Protein AF-A0A6N8FEK1-F1 (afdb_monomer)

Nearest PDB structures (foldseek):
  7zg3-assembly2_B  TM=7.168E-01  e=1.237E-01  Mus musculus
  6g40-assembly3_C  TM=6.896E-01  e=2.170E-01  Mus musculus
  8bq7-assembly2_B  TM=7.018E-01  e=2.458E-01  Mus musculus
  6w13-assembly1_A  TM=6.498E-01  e=2.038E-01  Homo sapiens
  7pz1-assembly1_AAA  TM=7.065E-01  e=3.155E-01  Mus musculus

Radius of gyration: 16.86 Å; Cα contacts (8 Å, |Δi|>4): 152; chains: 1; bounding box: 44×39×41 Å

Solvent-accessible surface area (backbone atoms only — not comparable to full-atom values): 5890 Å² total; per-residue (Å²): 112,68,66,63,52,51,52,50,51,52,52,52,52,51,51,51,51,50,48,64,63,65,70,43,52,36,69,41,91,56,88,56,39,71,38,53,60,86,42,39,82,72,46,75,84,47,94,52,26,41,31,31,39,31,91,60,63,61,73,58,52,56,49,50,38,41,76,73,59,34,42,75,78,46,76,60,90,60,30,34,33,31,37,46,96,90,45,38,33,39,39,36,55,53,85,58,23,37,36,42,30,64,55,83,130

Organism: NCBI:txid2678566

pLDDT: mean 89.84, std 8.23, range [55.5, 97.5]

Sequence (105 aa):
MKNKKLLLSIITLGFLAILAIFGTLKQSSIYDFPVPIIAKVDEEYSDDSLSYRFNGINRVYVQHVKLFGWKEVERLGSQGIFEKDGKRIALTTYKDGFDISAVNE

Structure (mmCIF, N/CA/C/O backbone):
data_AF-A0A6N8FEK1-F1
#
_entry.id   AF-A0A6N8FEK1-F1
#
loop_
_atom_site.group_PDB
_atom_site.id
_atom_site.type_symbol
_atom_site.label_atom_id
_atom_site.label_alt_id
_atom_site.label_comp_id
_atom_site.label_asym_id
_atom_site.label_entity_id
_atom_site.label_seq_id
_atom_site.pdbx_PDB_ins_code
_atom_site.Cartn_x
_atom_site.Cartn_y
_atom_site.Cartn_z
_atom_site.occupancy
_atom_site.B_iso_or_equiv
_atom_site.auth_seq_id
_atom_site.auth_comp_id
_atom_site.auth_asym_id
_atom_site.auth_atom_id
_atom_site.pdbx_PDB_model_num
ATOM 1 N N . MET A 1 1 ? -31.269 20.622 24.089 1.00 55.50 1 MET A N 1
ATOM 2 C CA . MET A 1 1 ? -30.539 21.008 22.849 1.00 55.50 1 MET A CA 1
ATOM 3 C C . MET A 1 1 ? -29.031 20.740 22.898 1.00 55.50 1 MET A C 1
ATOM 5 O O . MET A 1 1 ? -28.510 20.308 21.878 1.00 55.50 1 MET A O 1
ATOM 9 N N . LYS A 1 2 ? -28.326 20.942 24.030 1.00 58.53 2 LYS A N 1
ATOM 10 C CA . LYS A 1 2 ? -26.875 20.656 24.159 1.00 58.53 2 LYS A CA 1
ATOM 11 C C . LYS A 1 2 ? -26.494 19.214 23.781 1.00 58.53 2 LYS A C 1
ATOM 13 O O . LYS A 1 2 ? -25.577 19.025 22.995 1.00 58.53 2 LYS A O 1
ATOM 18 N N . ASN A 1 3 ? -27.265 18.225 24.235 1.00 67.88 3 ASN A N 1
ATOM 19 C CA . ASN A 1 3 ? -26.953 16.806 24.010 1.00 67.88 3 ASN A CA 1
ATOM 20 C C . ASN A 1 3 ? -27.108 16.395 22.534 1.00 67.88 3 ASN A C 1
ATOM 22 O O . ASN A 1 3 ? -26.313 15.613 22.032 1.00 67.88 3 ASN A O 1
ATOM 26 N N . LYS A 1 4 ? -28.080 16.980 21.812 1.00 76.56 4 LYS A N 1
ATOM 27 C CA . LYS A 1 4 ? -28.259 16.757 20.365 1.00 76.56 4 LYS A CA 1
ATOM 28 C C . LYS A 1 4 ? -27.110 17.364 19.548 1.00 76.56 4 LYS A C 1
ATOM 30 O O . LYS A 1 4 ? -26.659 16.741 18.598 1.00 76.56 4 LYS A O 1
ATOM 35 N N . LYS A 1 5 ? -26.610 18.547 19.939 1.00 81.81 5 LYS A N 1
ATOM 36 C CA . LYS A 1 5 ? -25.444 19.182 19.298 1.00 81.81 5 LYS A CA 1
ATOM 37 C C . LYS A 1 5 ? -24.149 18.402 19.564 1.00 81.81 5 LYS A C 1
ATOM 39 O O . LYS A 1 5 ? -23.386 18.197 18.634 1.00 81.81 5 LYS A O 1
ATOM 44 N N . LEU A 1 6 ? -23.946 17.918 20.794 1.00 86.94 6 LEU A N 1
ATOM 45 C CA . LEU A 1 6 ? -22.792 17.086 21.161 1.00 86.94 6 LEU A CA 1
ATOM 46 C C . LEU 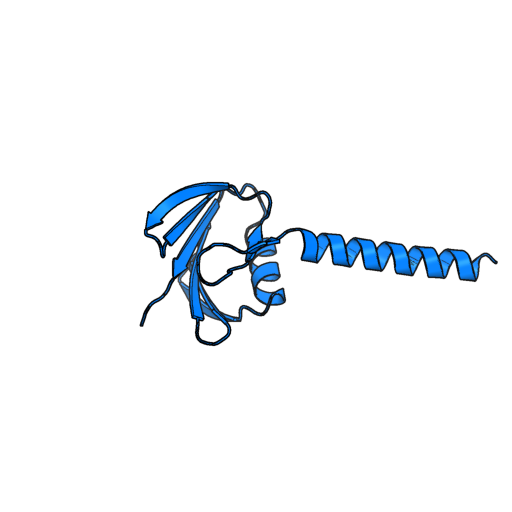A 1 6 ? -22.768 15.765 20.377 1.00 86.94 6 LEU A C 1
ATOM 48 O O . LEU A 1 6 ? -21.736 15.399 19.827 1.00 86.94 6 LEU A O 1
ATOM 52 N N . LEU A 1 7 ? -23.913 15.079 20.288 1.00 90.31 7 LEU A N 1
ATOM 53 C CA . LEU A 1 7 ? -24.032 13.831 19.533 1.00 90.31 7 LEU A CA 1
ATOM 54 C C . LEU A 1 7 ? -23.718 14.049 18.046 1.00 90.31 7 LEU A C 1
ATOM 56 O O . LEU A 1 7 ? -22.974 13.273 17.454 1.00 90.31 7 LEU A O 1
ATOM 60 N N . LEU A 1 8 ? -24.223 15.145 17.466 1.00 90.94 8 LEU A N 1
ATOM 61 C CA . LEU A 1 8 ? -23.929 15.519 16.084 1.00 90.94 8 LEU A CA 1
ATOM 62 C C . LEU A 1 8 ? -22.432 15.801 15.885 1.00 90.94 8 LEU A C 1
ATOM 64 O O . LEU A 1 8 ? -21.852 15.308 14.927 1.00 90.94 8 LEU A O 1
ATOM 68 N N . SER A 1 9 ? -21.782 16.518 16.808 1.00 90.69 9 SER A N 1
ATOM 69 C CA . SER A 1 9 ? -20.332 16.753 16.760 1.00 90.69 9 SER A CA 1
ATOM 70 C C . SER A 1 9 ? -19.520 15.458 16.813 1.00 90.69 9 SER A C 1
AT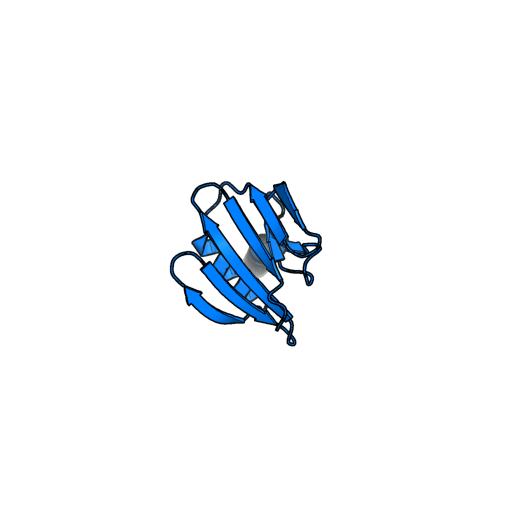OM 72 O O . SER A 1 9 ? -18.554 15.332 16.068 1.00 90.69 9 SER A O 1
ATOM 74 N N . ILE A 1 10 ? -19.911 14.490 17.649 1.00 92.50 10 ILE A N 1
ATOM 75 C CA . ILE A 1 10 ? -19.229 13.190 17.753 1.00 92.50 10 ILE A CA 1
ATOM 76 C C . ILE A 1 10 ? -19.372 12.397 16.451 1.00 92.50 10 ILE A C 1
ATOM 78 O O . ILE A 1 10 ? -18.384 11.862 15.956 1.00 92.50 10 ILE A O 1
ATOM 82 N N . ILE A 1 11 ? -20.574 12.358 15.869 1.00 92.12 11 ILE A N 1
ATOM 83 C CA . ILE A 1 11 ? -20.822 11.679 14.589 1.00 92.12 11 ILE A CA 1
ATOM 84 C C . ILE A 1 11 ? -20.001 12.330 13.474 1.00 92.12 11 ILE A C 1
ATOM 86 O O . ILE A 1 11 ? -19.322 11.629 12.730 1.00 92.12 11 ILE A O 1
ATOM 90 N N . THR A 1 12 ? -20.006 13.662 13.388 1.00 92.69 12 THR A N 1
ATOM 9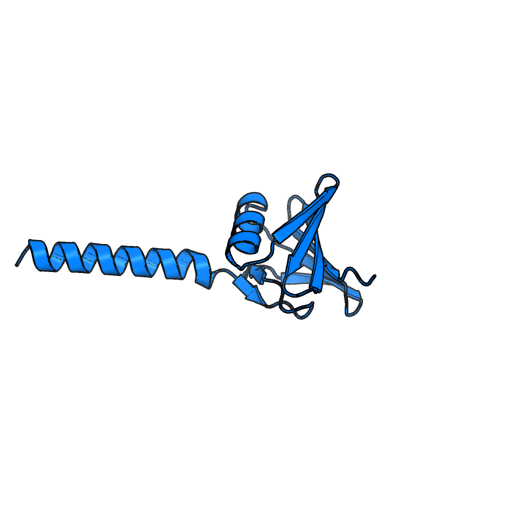1 C CA . THR A 1 12 ? -19.224 14.403 12.391 1.00 92.69 12 THR A CA 1
ATOM 92 C C . THR A 1 12 ? -17.728 14.144 12.547 1.00 92.69 12 THR A C 1
ATOM 94 O O . THR A 1 12 ? -17.047 13.905 11.554 1.00 92.69 12 THR A O 1
ATOM 97 N N . LEU A 1 13 ? -17.212 14.136 13.779 1.00 92.50 13 LEU A N 1
ATOM 98 C CA . LEU A 1 13 ? -15.801 13.860 14.046 1.00 92.50 13 LEU A CA 1
ATOM 99 C C . LEU A 1 13 ? -15.431 12.409 13.703 1.00 92.50 13 LEU A C 1
ATOM 101 O O . LEU A 1 13 ? -14.387 12.172 13.102 1.00 92.50 13 LEU A O 1
ATOM 105 N N . GLY A 1 14 ? -16.304 11.450 14.024 1.00 90.94 14 GLY A N 1
ATOM 106 C CA . GLY A 1 14 ? -16.134 10.050 13.639 1.00 90.94 14 GLY A CA 1
ATOM 107 C C . GLY A 1 14 ? -16.135 9.865 12.121 1.00 90.94 14 GLY A C 1
ATOM 108 O O . GLY A 1 14 ? -15.282 9.166 11.584 1.00 90.94 14 GLY A O 1
ATOM 109 N N . PHE A 1 15 ? -17.029 10.554 11.413 1.00 89.00 15 PHE A N 1
ATOM 110 C CA . PHE A 1 15 ? -17.087 10.519 9.954 1.00 89.00 15 PHE A CA 1
ATOM 111 C C . PHE A 1 15 ? -15.837 11.139 9.310 1.00 89.00 15 PHE A C 1
ATOM 113 O O . PHE A 1 15 ? -15.260 10.553 8.397 1.00 89.00 15 PHE A O 1
ATOM 120 N N . LEU A 1 16 ? -15.358 12.273 9.834 1.00 87.44 16 LEU A N 1
ATOM 121 C CA . LEU A 1 16 ? -14.087 12.887 9.432 1.00 87.44 16 LEU A CA 1
ATOM 122 C C . LEU A 1 16 ? -12.895 11.954 9.665 1.00 87.44 16 LEU A C 1
ATOM 124 O O . LEU A 1 16 ? -12.022 11.869 8.807 1.00 87.44 16 LEU A O 1
ATOM 128 N N . ALA A 1 17 ? -12.866 11.229 10.785 1.00 82.00 17 ALA A N 1
ATOM 129 C CA . ALA A 1 17 ? -11.811 10.261 11.071 1.00 82.00 17 ALA A CA 1
ATOM 130 C C . ALA A 1 17 ? -11.822 9.089 10.076 1.00 82.00 17 ALA A C 1
ATOM 132 O O . ALA A 1 17 ? -10.767 8.689 9.591 1.00 82.00 17 ALA A O 1
ATOM 133 N N . ILE A 1 18 ? -13.004 8.580 9.713 1.00 79.06 18 ILE A N 1
ATOM 134 C CA . ILE A 1 18 ? -13.147 7.534 8.690 1.00 79.06 18 ILE A CA 1
ATOM 135 C C . ILE A 1 18 ? -12.647 8.054 7.336 1.00 79.06 18 ILE A C 1
ATOM 137 O O . ILE A 1 18 ? -11.810 7.412 6.706 1.00 79.06 18 ILE A O 1
ATOM 141 N N . LEU A 1 19 ? -13.084 9.242 6.911 1.00 79.88 19 LEU A N 1
ATOM 142 C CA . LEU A 1 19 ? -12.605 9.852 5.667 1.00 79.88 19 LEU A CA 1
ATOM 143 C C . LEU A 1 19 ? -11.088 10.076 5.674 1.00 79.88 19 LEU A C 1
ATOM 145 O O . LEU A 1 19 ? -10.441 9.852 4.658 1.00 79.88 19 LEU A O 1
ATOM 149 N N . ALA A 1 20 ? -10.508 10.462 6.810 1.00 75.31 20 ALA A N 1
ATOM 150 C CA . ALA A 1 20 ? -9.067 10.644 6.943 1.00 75.31 20 ALA A CA 1
ATOM 151 C C . ALA A 1 20 ? -8.281 9.323 6.870 1.00 75.31 20 ALA A C 1
ATOM 153 O O . ALA A 1 20 ? -7.129 9.336 6.453 1.00 75.31 20 ALA A O 1
ATOM 154 N N . ILE A 1 21 ? -8.872 8.187 7.248 1.00 70.19 21 ILE A N 1
ATOM 155 C CA . ILE A 1 21 ? -8.224 6.873 7.128 1.00 70.19 21 ILE A CA 1
ATOM 156 C C . ILE A 1 21 ? -8.342 6.356 5.689 1.00 70.19 21 ILE A C 1
ATOM 158 O O . ILE A 1 21 ? -7.336 6.042 5.055 1.00 70.19 21 ILE A O 1
ATOM 162 N N . PHE A 1 22 ? -9.562 6.305 5.150 1.00 69.12 22 PHE A N 1
ATOM 163 C CA . PHE A 1 22 ? -9.836 5.674 3.855 1.00 69.12 22 PHE A CA 1
ATOM 164 C C . PHE A 1 22 ? -9.546 6.583 2.655 1.00 69.12 22 PHE A C 1
ATOM 166 O O . PHE A 1 22 ? -9.217 6.093 1.581 1.00 69.12 22 PHE A O 1
ATOM 173 N N . GLY A 1 23 ? -9.602 7.902 2.830 1.00 74.44 23 GLY A N 1
ATOM 174 C CA . GLY A 1 23 ? -9.339 8.886 1.780 1.00 74.44 23 GLY A CA 1
ATOM 175 C C . GLY A 1 23 ? -7.857 9.158 1.524 1.00 74.44 23 GLY A C 1
ATOM 176 O O . GLY A 1 23 ? -7.543 10.160 0.893 1.00 74.44 23 GLY A O 1
ATOM 177 N N . THR A 1 24 ? -6.941 8.330 2.038 1.00 82.94 24 THR A N 1
ATOM 178 C CA . THR A 1 24 ? -5.485 8.531 1.885 1.00 82.94 24 THR A CA 1
ATOM 179 C C . THR A 1 24 ? -4.838 7.612 0.860 1.00 82.94 24 THR A C 1
ATOM 181 O O . THR A 1 24 ? -3.660 7.804 0.547 1.00 82.94 24 THR A O 1
ATOM 184 N N . LEU A 1 25 ? -5.582 6.645 0.316 1.00 89.00 25 LEU A N 1
ATOM 185 C CA . LEU A 1 25 ? -5.081 5.651 -0.631 1.00 89.00 25 LEU A CA 1
ATOM 186 C C . LEU A 1 25 ? -5.765 5.794 -1.997 1.00 89.00 25 LEU A C 1
ATOM 188 O O . LEU A 1 25 ? -6.945 6.125 -2.083 1.00 89.00 25 LEU A O 1
ATOM 192 N N . LYS A 1 26 ? -5.012 5.525 -3.060 1.00 91.44 26 LYS A N 1
ATOM 193 C CA . LYS A 1 26 ? -5.486 5.310 -4.433 1.00 91.44 26 LYS A CA 1
ATOM 194 C C . LYS A 1 26 ? -5.126 3.888 -4.859 1.00 91.44 26 LYS A C 1
ATOM 196 O O . LYS A 1 26 ? -4.236 3.282 -4.270 1.00 91.44 26 LYS A O 1
ATOM 201 N N . GLN A 1 27 ? -5.790 3.371 -5.881 1.00 92.69 27 GLN A N 1
ATOM 202 C CA . GLN A 1 27 ? -5.420 2.090 -6.485 1.00 92.69 27 GLN A CA 1
ATOM 203 C C . GLN A 1 27 ? -4.231 2.287 -7.435 1.00 92.69 27 GLN A C 1
ATOM 205 O O . GLN A 1 27 ? -4.171 3.291 -8.153 1.00 92.69 27 GLN A O 1
ATOM 210 N N . SER A 1 28 ? -3.267 1.370 -7.402 1.00 93.56 28 SER A N 1
ATOM 211 C CA . SER A 1 28 ? -2.220 1.251 -8.419 1.00 93.56 28 SER A CA 1
ATOM 212 C C . SER A 1 28 ? -2.727 0.460 -9.630 1.00 93.56 28 SER A C 1
ATOM 214 O O . SER A 1 28 ? -3.773 -0.183 -9.569 1.00 93.56 28 SER A O 1
ATOM 216 N N . SER A 1 29 ? -1.973 0.488 -10.730 1.00 91.88 29 SER A N 1
ATOM 217 C CA . SER A 1 29 ? -2.242 -0.343 -11.913 1.00 91.88 29 SER A CA 1
ATOM 218 C C . SER A 1 29 ? -1.990 -1.835 -11.669 1.00 91.88 29 SER A C 1
ATOM 220 O O . SER A 1 29 ? -2.597 -2.671 -12.331 1.00 91.88 29 SER A O 1
ATOM 222 N N . ILE A 1 30 ? -1.135 -2.181 -10.702 1.00 93.81 30 ILE A N 1
ATOM 223 C CA . ILE A 1 30 ? -0.806 -3.570 -10.371 1.00 93.81 30 ILE A CA 1
ATOM 224 C C . ILE A 1 30 ? -1.854 -4.104 -9.395 1.00 93.81 30 ILE A C 1
ATOM 226 O O . ILE A 1 30 ? -1.858 -3.758 -8.212 1.00 93.81 30 ILE A O 1
ATOM 230 N N . TYR A 1 31 ? -2.749 -4.951 -9.905 1.00 93.94 31 TYR A N 1
ATOM 231 C CA . TYR A 1 31 ? -3.786 -5.649 -9.135 1.00 93.94 31 TYR A CA 1
ATOM 232 C C . TYR A 1 31 ? -4.653 -4.752 -8.229 1.00 93.94 31 TYR A C 1
ATOM 234 O O . TYR A 1 31 ? -5.180 -5.229 -7.222 1.00 93.94 31 TYR A O 1
ATOM 242 N N . ASP A 1 32 ? -4.829 -3.475 -8.586 1.00 92.44 32 ASP A N 1
ATOM 243 C CA . ASP A 1 32 ? -5.569 -2.473 -7.805 1.00 92.44 32 ASP A CA 1
ATOM 244 C C . ASP A 1 32 ? -5.026 -2.285 -6.375 1.00 92.44 32 ASP A C 1
ATOM 246 O O . ASP A 1 32 ? -5.774 -1.986 -5.432 1.00 92.44 32 ASP A O 1
ATOM 250 N N . PHE A 1 33 ? -3.721 -2.493 -6.182 1.00 94.88 33 PHE A N 1
ATOM 251 C CA . PHE A 1 33 ? -3.105 -2.433 -4.862 1.00 94.88 33 PHE A CA 1
ATOM 252 C C . PHE A 1 33 ? -3.191 -1.023 -4.269 1.00 94.88 33 PHE A C 1
ATOM 254 O O . PHE A 1 33 ? -2.917 -0.037 -4.959 1.00 94.88 33 PHE A O 1
ATOM 261 N N . PRO A 1 34 ? -3.575 -0.882 -2.990 1.00 94.38 34 PRO A N 1
ATOM 262 C CA . PRO A 1 34 ? -3.729 0.423 -2.377 1.00 94.38 34 PRO A CA 1
ATOM 263 C C . PRO A 1 34 ? -2.360 1.056 -2.141 1.00 94.38 34 PRO A C 1
ATOM 265 O O . PRO A 1 34 ? -1.565 0.541 -1.364 1.00 94.38 34 PRO A O 1
ATOM 268 N N . VAL A 1 35 ? -2.121 2.215 -2.746 1.00 94.44 35 VAL A N 1
ATOM 269 C CA . VAL A 1 35 ? -0.921 3.039 -2.556 1.00 94.44 35 VAL A CA 1
ATOM 270 C C . VAL A 1 35 ? -1.309 4.414 -2.008 1.00 94.44 35 VAL A C 1
ATOM 272 O O . VAL A 1 35 ? -2.412 4.889 -2.284 1.00 94.44 35 VAL A O 1
ATOM 275 N N . PRO A 1 36 ? -0.454 5.115 -1.244 1.00 91.81 36 PRO A N 1
ATOM 276 C CA . PRO A 1 36 ? -0.789 6.444 -0.744 1.00 91.81 36 PRO A CA 1
ATOM 277 C C . PRO A 1 36 ? -1.062 7.423 -1.894 1.00 91.81 36 PRO A C 1
ATOM 279 O O . PRO A 1 36 ? -0.330 7.456 -2.881 1.00 91.81 36 PRO A O 1
ATOM 282 N N . ILE A 1 37 ? -2.083 8.274 -1.769 1.00 90.75 37 ILE A N 1
ATOM 283 C CA . ILE A 1 37 ? -2.450 9.250 -2.815 1.00 90.75 37 ILE A CA 1
ATOM 284 C C . ILE A 1 37 ? -1.277 10.178 -3.139 1.00 90.75 37 ILE A C 1
ATOM 286 O O . ILE A 1 37 ? -1.020 10.473 -4.308 1.00 90.75 37 ILE A O 1
ATOM 290 N N . ILE A 1 38 ? -0.549 10.588 -2.098 1.00 89.19 38 ILE A N 1
ATOM 291 C CA . ILE A 1 38 ? 0.615 11.471 -2.200 1.00 89.19 38 ILE A CA 1
ATOM 292 C C . ILE A 1 38 ? 1.870 10.768 -2.736 1.00 89.19 38 ILE A C 1
ATOM 294 O O . ILE A 1 38 ? 2.844 11.453 -3.045 1.00 89.19 38 ILE A O 1
ATOM 298 N N . ALA A 1 39 ? 1.865 9.434 -2.843 1.00 91.56 39 ALA A N 1
ATOM 299 C CA . ALA A 1 39 ? 2.971 8.694 -3.433 1.00 91.56 39 ALA A CA 1
ATOM 300 C C . ALA A 1 39 ? 3.023 8.954 -4.943 1.00 91.56 39 ALA A C 1
ATOM 302 O O . ALA A 1 39 ? 1.998 8.926 -5.644 1.00 91.56 39 ALA A O 1
ATOM 303 N N . LYS A 1 40 ? 4.229 9.218 -5.442 1.00 93.06 40 LYS A N 1
ATOM 304 C CA . LYS A 1 40 ? 4.497 9.466 -6.861 1.00 93.06 40 LYS A CA 1
ATOM 305 C C . LYS A 1 40 ? 5.268 8.286 -7.423 1.00 93.06 40 LYS A C 1
ATOM 307 O O . LYS A 1 40 ? 6.148 7.782 -6.736 1.00 93.06 40 LYS A O 1
ATOM 312 N N . VAL A 1 41 ? 4.931 7.869 -8.640 1.00 93.44 41 VAL A N 1
ATOM 313 C CA . VAL A 1 41 ? 5.746 6.890 -9.367 1.00 93.44 41 VAL A CA 1
ATOM 314 C C . VAL A 1 41 ? 7.128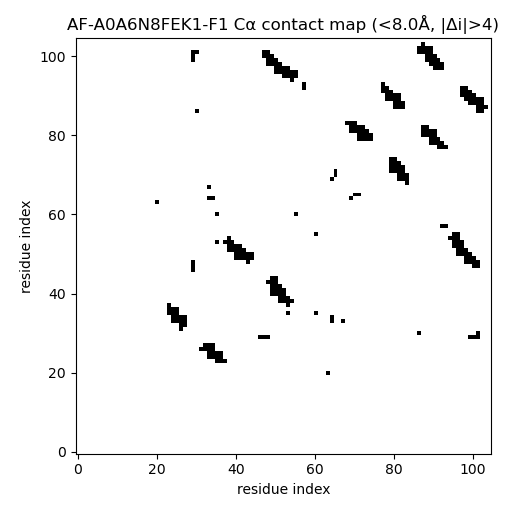 7.512 -9.558 1.00 93.44 41 VAL A C 1
ATOM 316 O O . VAL A 1 41 ? 7.216 8.659 -10.004 1.00 93.44 41 VAL A O 1
ATOM 319 N N . ASP A 1 42 ? 8.162 6.799 -9.124 1.00 91.44 42 ASP A N 1
ATOM 320 C CA . ASP A 1 42 ? 9.561 7.199 -9.291 1.00 91.44 42 ASP A CA 1
ATOM 321 C C . ASP A 1 42 ? 10.153 6.482 -10.507 1.00 91.44 42 ASP A C 1
ATOM 323 O O . ASP A 1 42 ? 10.635 7.126 -11.435 1.00 91.44 42 ASP A O 1
ATOM 327 N N . GLU A 1 43 ? 10.002 5.155 -10.543 1.00 90.31 43 GLU A N 1
ATOM 328 C CA . GLU A 1 43 ? 10.474 4.290 -11.624 1.00 90.31 43 GLU A CA 1
ATOM 329 C C . GLU A 1 43 ? 9.431 3.213 -11.957 1.00 90.31 43 GLU A C 1
ATOM 331 O O . GLU A 1 43 ? 8.725 2.710 -11.080 1.00 90.31 43 GLU A O 1
ATOM 336 N N . GLU A 1 44 ? 9.345 2.854 -13.236 1.00 91.19 44 GLU A N 1
ATOM 337 C CA . GLU A 1 44 ? 8.552 1.733 -13.743 1.00 91.19 44 GLU A CA 1
ATOM 338 C C . GLU A 1 44 ? 9.520 0.698 -14.312 1.00 91.19 44 GLU A C 1
ATOM 340 O O . GLU A 1 44 ? 10.164 0.931 -15.335 1.00 91.19 44 GLU A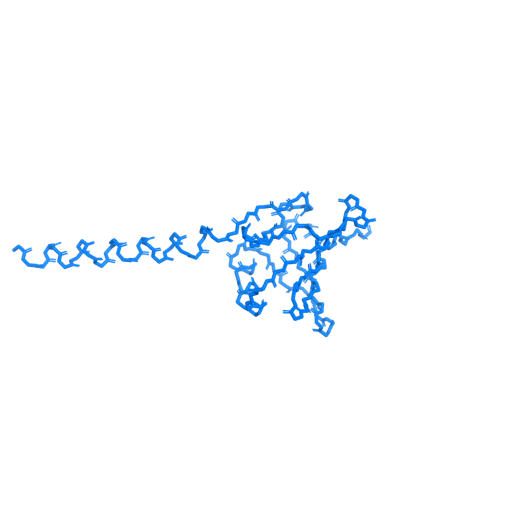 O 1
ATOM 345 N N . TYR A 1 45 ? 9.689 -0.416 -13.596 1.00 85.50 45 TYR A N 1
ATOM 346 C CA . TYR A 1 45 ? 10.633 -1.468 -13.984 1.00 85.50 45 TYR A CA 1
ATOM 347 C C . TYR A 1 45 ? 10.031 -2.397 -15.043 1.00 85.50 45 TYR A C 1
ATOM 349 O O . TYR A 1 45 ? 10.751 -2.925 -15.889 1.00 85.50 45 TYR A O 1
ATOM 357 N N . SER A 1 46 ? 8.714 -2.607 -14.982 1.00 87.94 46 SER A N 1
ATOM 358 C CA . SER A 1 46 ? 7.909 -3.373 -15.941 1.00 87.94 46 SER A CA 1
ATOM 359 C C . SER A 1 46 ? 6.422 -3.093 -15.698 1.00 87.94 46 SER A C 1
ATOM 361 O O . SER A 1 46 ? 6.082 -2.536 -14.655 1.00 87.94 46 SER A O 1
ATOM 363 N N . ASP A 1 47 ? 5.542 -3.579 -16.576 1.00 86.81 47 ASP A N 1
ATOM 364 C CA . ASP A 1 47 ? 4.080 -3.484 -16.402 1.00 86.81 47 ASP A CA 1
ATOM 365 C C . ASP A 1 47 ? 3.592 -4.059 -15.051 1.00 86.81 47 ASP A C 1
ATOM 367 O O . ASP A 1 47 ? 2.587 -3.616 -14.495 1.00 86.81 47 ASP A O 1
ATOM 371 N N . ASP A 1 48 ? 4.351 -5.006 -14.491 1.00 91.81 48 ASP A N 1
ATOM 372 C CA . ASP A 1 48 ? 4.063 -5.713 -13.243 1.00 91.81 48 ASP A CA 1
ATOM 373 C C . ASP A 1 48 ? 4.916 -5.230 -12.052 1.00 91.81 48 ASP A C 1
ATOM 375 O O . ASP A 1 48 ? 4.865 -5.829 -10.975 1.00 91.81 48 ASP A O 1
ATOM 379 N N . SER A 1 49 ? 5.723 -4.167 -12.200 1.00 93.88 49 SER A N 1
ATOM 380 C CA . SER A 1 49 ? 6.583 -3.663 -11.118 1.00 93.88 49 SER A CA 1
ATOM 381 C C . SER A 1 49 ? 6.804 -2.150 -11.159 1.00 93.88 49 SER A C 1
ATOM 383 O O . SER A 1 49 ? 7.343 -1.602 -12.120 1.00 93.88 49 SER A O 1
ATOM 385 N N . LEU A 1 50 ? 6.448 -1.490 -10.053 1.00 94.62 50 LEU A N 1
ATOM 386 C CA . LEU A 1 50 ? 6.495 -0.039 -9.890 1.00 94.62 50 LEU A CA 1
ATOM 387 C C . LEU A 1 50 ? 7.197 0.358 -8.591 1.00 94.62 50 LEU A C 1
ATOM 389 O O . LEU A 1 50 ? 6.894 -0.176 -7.520 1.00 94.62 50 LEU A O 1
ATOM 393 N N . SER A 1 51 ? 8.055 1.370 -8.684 1.00 95.12 51 SER A N 1
ATOM 394 C CA . SER A 1 51 ? 8.645 2.064 -7.544 1.00 95.12 51 SER A CA 1
ATOM 395 C C . SER A 1 51 ? 7.910 3.366 -7.260 1.00 95.12 51 SER A C 1
ATOM 397 O O . SER A 1 51 ? 7.591 4.147 -8.164 1.00 95.12 51 SER A O 1
ATOM 399 N N . TYR A 1 52 ? 7.660 3.630 -5.982 1.00 94.69 52 TYR A N 1
ATOM 400 C CA . TYR A 1 52 ? 7.006 4.842 -5.521 1.00 94.69 52 TYR A CA 1
ATOM 401 C C . TYR A 1 52 ? 7.887 5.616 -4.553 1.00 94.69 52 TYR A C 1
ATOM 403 O O . TYR A 1 52 ? 8.303 5.120 -3.504 1.00 94.69 52 TYR A O 1
ATOM 411 N N . ARG A 1 53 ? 8.035 6.911 -4.826 1.00 93.94 53 ARG A N 1
ATOM 412 C CA . ARG A 1 53 ? 8.563 7.865 -3.858 1.00 93.94 53 ARG A CA 1
ATOM 413 C C . ARG A 1 53 ? 7.476 8.252 -2.870 1.00 93.94 53 ARG A C 1
ATOM 415 O O . ARG A 1 53 ? 6.406 8.745 -3.254 1.00 93.94 53 ARG A O 1
ATOM 422 N N . PHE A 1 54 ? 7.764 8.075 -1.587 1.00 91.50 54 PHE A N 1
ATOM 423 C CA . PHE A 1 54 ? 6.812 8.335 -0.518 1.00 91.50 54 PHE A CA 1
ATOM 424 C C . PHE A 1 54 ? 7.523 8.702 0.785 1.00 91.50 54 PHE A C 1
ATOM 426 O O . PHE A 1 54 ? 8.129 7.866 1.447 1.00 91.50 54 PHE A O 1
ATOM 433 N N . ASN A 1 55 ? 7.367 9.961 1.195 1.00 87.19 55 ASN A N 1
ATOM 434 C CA . ASN A 1 55 ? 7.919 10.473 2.446 1.00 87.19 55 ASN A CA 1
ATOM 435 C C . ASN A 1 55 ? 6.876 10.350 3.560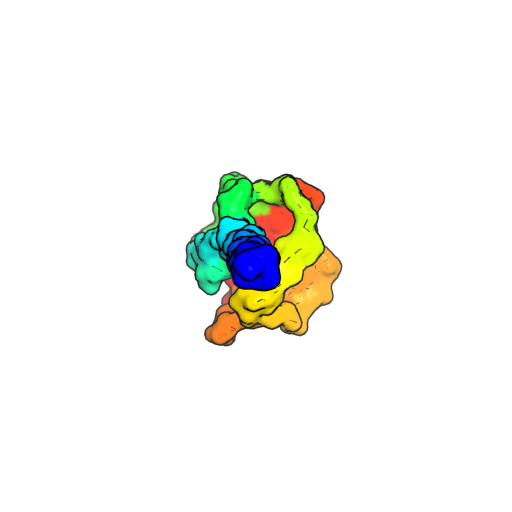 1.00 87.19 55 ASN A C 1
ATOM 437 O O . ASN A 1 55 ? 6.235 11.331 3.942 1.00 87.19 55 ASN A O 1
ATOM 441 N N . GLY A 1 56 ? 6.668 9.131 4.051 1.00 84.62 56 GLY A N 1
ATOM 442 C CA . GLY A 1 56 ? 5.701 8.857 5.108 1.00 84.62 56 GLY A CA 1
ATOM 443 C C . GLY A 1 56 ? 6.117 7.713 6.022 1.00 84.62 56 GLY A C 1
ATOM 444 O O . GLY A 1 56 ? 7.204 7.153 5.924 1.00 84.62 56 GLY A O 1
ATOM 445 N N . ILE A 1 57 ? 5.237 7.363 6.961 1.00 86.62 57 ILE A N 1
ATOM 446 C CA . ILE A 1 57 ? 5.511 6.284 7.911 1.00 86.62 57 ILE A CA 1
ATOM 447 C C . ILE A 1 57 ? 5.097 4.955 7.274 1.00 86.62 57 ILE A C 1
ATOM 449 O O . ILE A 1 57 ? 3.928 4.569 7.338 1.00 86.62 57 ILE A O 1
ATOM 453 N N . ASN A 1 58 ? 6.058 4.217 6.715 1.00 86.94 58 ASN A N 1
ATOM 454 C CA . ASN A 1 58 ? 5.812 2.927 6.050 1.00 86.94 58 ASN A CA 1
ATOM 455 C C . ASN A 1 58 ? 5.036 1.933 6.917 1.00 86.94 58 ASN A C 1
ATOM 457 O O . ASN A 1 58 ? 4.159 1.227 6.429 1.00 86.94 58 ASN A O 1
ATOM 461 N N . ARG A 1 59 ? 5.292 1.914 8.231 1.00 87.88 59 ARG A N 1
ATOM 462 C CA . ARG A 1 59 ? 4.549 1.050 9.157 1.00 87.88 59 ARG A CA 1
ATOM 463 C C . ARG A 1 59 ? 3.052 1.367 9.171 1.00 87.88 59 ARG A C 1
ATOM 465 O O . ARG A 1 59 ? 2.258 0.439 9.241 1.00 87.88 59 ARG A O 1
ATOM 472 N N . VAL A 1 60 ? 2.671 2.644 9.110 1.00 87.88 60 VAL A N 1
ATOM 473 C CA . VAL A 1 60 ? 1.260 3.067 9.064 1.00 87.88 60 VAL A CA 1
ATOM 474 C C . VAL A 1 60 ? 0.645 2.679 7.725 1.00 87.88 60 VAL A C 1
ATOM 476 O O . VAL A 1 60 ? -0.434 2.096 7.698 1.00 87.88 60 VAL A O 1
ATOM 479 N N . TYR A 1 61 ? 1.370 2.905 6.630 1.00 89.81 61 TYR A N 1
ATOM 480 C CA . TYR A 1 61 ? 0.935 2.488 5.300 1.00 89.81 61 TYR A CA 1
ATOM 481 C C . TYR A 1 61 ? 0.675 0.974 5.220 1.00 89.81 61 TYR A C 1
ATOM 483 O O . TYR A 1 61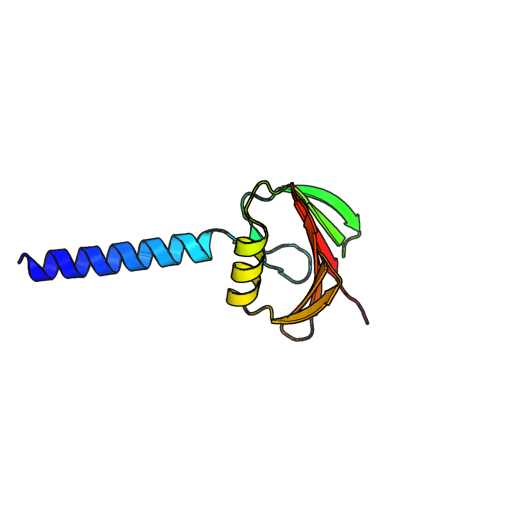 ? -0.403 0.564 4.802 1.00 89.81 61 TYR A O 1
ATOM 491 N N . VAL A 1 62 ? 1.585 0.137 5.722 1.00 92.00 62 VAL A N 1
ATOM 492 C CA . VAL A 1 62 ? 1.393 -1.324 5.757 1.00 92.00 62 VAL A CA 1
ATOM 493 C C . VAL A 1 62 ? 0.149 -1.722 6.564 1.00 92.00 62 VAL A C 1
ATOM 495 O O . VAL A 1 62 ? -0.536 -2.678 6.208 1.00 92.00 62 VAL A O 1
ATOM 498 N N . GLN A 1 63 ? -0.184 -1.003 7.641 1.00 91.56 63 GLN A N 1
ATOM 499 C CA . GLN A 1 63 ? -1.437 -1.254 8.366 1.00 91.56 63 GLN A CA 1
ATOM 500 C C . GLN A 1 63 ? -2.661 -0.854 7.537 1.00 91.56 63 GLN A C 1
ATOM 502 O O . GLN A 1 63 ? -3.646 -1.586 7.528 1.00 91.56 63 GLN A O 1
ATOM 507 N N . HIS A 1 64 ? -2.600 0.258 6.799 1.00 90.19 64 HIS A N 1
ATOM 508 C CA . HIS A 1 64 ? -3.670 0.648 5.880 1.00 90.19 64 HIS A CA 1
ATOM 509 C C . HIS A 1 64 ? -3.891 -0.400 4.782 1.00 90.19 64 HIS A C 1
ATOM 511 O O . HIS A 1 64 ? -5.032 -0.779 4.541 1.00 90.19 64 HIS A O 1
ATOM 517 N N . VAL A 1 65 ? -2.821 -0.938 4.188 1.00 93.12 65 VAL A N 1
ATOM 518 C CA . VAL A 1 65 ? -2.896 -2.045 3.216 1.00 93.12 65 VAL A CA 1
ATOM 519 C C . VAL A 1 65 ? -3.690 -3.225 3.798 1.00 93.12 65 VAL A C 1
ATOM 521 O O . VAL A 1 65 ? -4.640 -3.702 3.176 1.00 93.12 65 VAL A O 1
ATOM 524 N N . LYS A 1 66 ? -3.380 -3.630 5.038 1.00 93.56 66 LYS A N 1
ATOM 525 C CA . LYS A 1 66 ? -4.090 -4.714 5.741 1.00 93.56 66 LYS A CA 1
ATOM 526 C C . LYS A 1 66 ? -5.562 -4.404 5.994 1.00 93.56 66 LYS A C 1
ATOM 528 O O . LYS A 1 66 ? -6.414 -5.265 5.786 1.00 93.56 66 LYS A O 1
ATOM 533 N N . LEU A 1 67 ? -5.874 -3.176 6.407 1.00 90.56 67 LEU A N 1
ATOM 534 C CA . LEU A 1 67 ? -7.256 -2.726 6.611 1.00 90.56 67 LEU A CA 1
ATOM 535 C C . LEU A 1 67 ? -8.070 -2.718 5.307 1.00 90.56 67 LEU A C 1
ATOM 537 O O . LEU A 1 67 ? -9.279 -2.919 5.347 1.00 90.56 67 LEU A O 1
ATOM 541 N N . PHE A 1 68 ? -7.415 -2.555 4.155 1.00 89.81 68 PHE A N 1
ATOM 542 C CA . PHE A 1 68 ? -8.025 -2.649 2.823 1.00 89.81 68 PHE A CA 1
ATOM 543 C C . PHE A 1 68 ? -8.163 -4.096 2.301 1.00 89.81 68 PHE A C 1
ATOM 545 O O . PHE A 1 68 ? -8.489 -4.325 1.128 1.00 89.81 68 PHE A O 1
ATOM 552 N N . GLY A 1 69 ? -7.961 -5.084 3.177 1.00 93.44 69 GLY A N 1
ATOM 553 C CA . GLY A 1 69 ? -8.229 -6.496 2.911 1.00 93.44 69 GLY A CA 1
ATOM 554 C C . GLY A 1 69 ? -7.064 -7.264 2.293 1.00 93.44 69 GLY A C 1
ATOM 555 O O . GLY A 1 69 ? -7.254 -8.410 1.903 1.00 93.44 69 GLY A O 1
ATOM 556 N N . TRP A 1 70 ? -5.876 -6.665 2.202 1.00 96.38 70 TRP A N 1
ATOM 557 C CA . TRP A 1 70 ? -4.674 -7.364 1.749 1.00 96.38 70 TRP A CA 1
ATOM 558 C C . TRP A 1 70 ? -4.014 -8.087 2.917 1.00 96.38 70 TRP A C 1
ATOM 560 O O . TRP A 1 70 ? -3.501 -7.467 3.853 1.00 96.38 70 TRP A O 1
ATOM 570 N N . LYS A 1 71 ? -4.030 -9.418 2.883 1.00 96.94 71 LYS A N 1
ATOM 571 C CA . LYS A 1 71 ? -3.473 -10.239 3.953 1.00 96.94 71 LYS A CA 1
ATOM 572 C C . LYS A 1 71 ? -1.995 -10.478 3.698 1.00 96.94 71 LYS A C 1
ATOM 574 O O . LYS A 1 71 ? -1.616 -10.967 2.647 1.00 96.94 71 LYS A O 1
ATOM 579 N N . GLU A 1 72 ? -1.162 -10.181 4.682 1.00 96.81 72 GLU A N 1
ATOM 580 C CA . GLU A 1 72 ? 0.252 -10.543 4.619 1.00 96.81 72 GLU A CA 1
ATOM 581 C C . GLU A 1 72 ? 0.415 -12.055 4.812 1.00 96.81 72 GLU A C 1
ATOM 583 O O . GLU A 1 72 ? -0.040 -12.597 5.824 1.00 96.81 72 GLU A O 1
ATOM 588 N N . VAL A 1 73 ? 1.035 -12.720 3.839 1.00 97.00 73 VAL A N 1
ATOM 589 C CA . VAL A 1 73 ? 1.252 -14.175 3.828 1.00 97.00 73 VAL A CA 1
ATOM 590 C C . VAL A 1 73 ? 2.705 -14.548 4.114 1.00 97.00 73 VAL A C 1
ATOM 592 O O . VAL A 1 73 ? 2.952 -15.608 4.681 1.00 97.00 73 VAL A O 1
ATOM 595 N N . GLU A 1 74 ? 3.655 -13.661 3.806 1.00 96.06 74 GLU A N 1
ATOM 596 C CA . GLU A 1 74 ? 5.085 -13.882 4.038 1.00 96.06 74 GLU A CA 1
ATOM 597 C C . GLU A 1 74 ? 5.814 -12.560 4.325 1.00 96.06 74 GLU A C 1
ATOM 599 O O . GLU A 1 74 ? 5.400 -11.497 3.858 1.00 96.06 74 GLU A O 1
ATOM 604 N N . ARG A 1 75 ? 6.916 -12.619 5.087 1.00 94.69 75 ARG A N 1
ATOM 605 C CA . ARG A 1 75 ? 7.801 -11.474 5.340 1.00 94.69 75 ARG A CA 1
ATOM 606 C C . ARG A 1 75 ? 9.270 -11.870 5.279 1.00 94.69 75 ARG A C 1
ATOM 608 O O . ARG A 1 75 ? 9.720 -12.710 6.053 1.00 94.69 75 ARG A O 1
ATOM 615 N N . LEU A 1 76 ? 10.020 -11.163 4.439 1.00 92.50 76 LEU A N 1
ATOM 616 C CA . LEU A 1 76 ? 11.460 -11.298 4.250 1.00 92.50 76 LEU A CA 1
ATOM 617 C C . LEU A 1 76 ? 12.121 -9.928 4.460 1.00 92.50 76 LEU A C 1
ATOM 619 O O . LEU A 1 76 ? 12.230 -9.107 3.551 1.00 92.50 76 LEU A O 1
ATOM 623 N N . GLY A 1 77 ? 12.539 -9.648 5.696 1.00 91.19 77 GLY A N 1
ATOM 624 C CA . GLY A 1 77 ? 13.142 -8.360 6.051 1.00 91.19 77 GLY A CA 1
ATOM 625 C C . GLY A 1 77 ? 12.175 -7.184 5.856 1.00 91.19 77 GLY A C 1
ATOM 626 O O . GLY A 1 77 ? 11.143 -7.106 6.528 1.00 91.19 77 GLY A O 1
ATOM 627 N N . SER A 1 78 ? 12.528 -6.249 4.969 1.00 90.81 78 SER A N 1
ATOM 628 C CA . SER A 1 78 ? 11.702 -5.086 4.607 1.00 90.81 78 SER A CA 1
ATOM 629 C C . SER A 1 78 ? 10.640 -5.379 3.541 1.00 90.81 78 SER A C 1
ATOM 631 O O . SER A 1 78 ? 9.783 -4.520 3.305 1.00 90.81 78 SER A O 1
ATOM 633 N N . GLN A 1 79 ? 10.689 -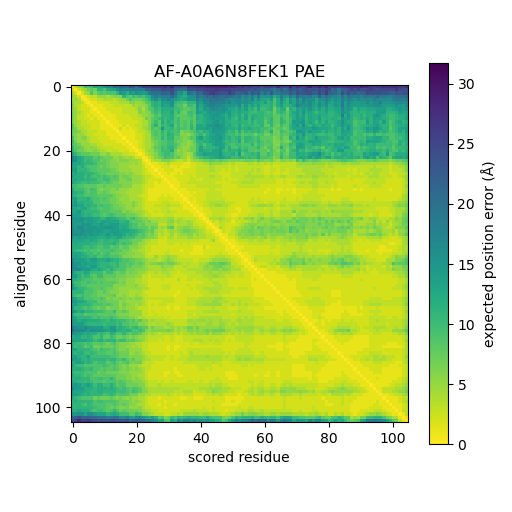6.567 2.932 1.00 96.31 79 GLN A N 1
ATOM 634 C CA . GLN A 1 79 ? 9.722 -7.048 1.956 1.00 96.31 79 GLN A CA 1
ATOM 635 C C . GLN A 1 79 ? 8.636 -7.881 2.642 1.00 96.31 79 GLN A C 1
ATOM 637 O O . GLN A 1 79 ? 8.926 -8.766 3.449 1.00 96.31 79 GLN A O 1
ATOM 642 N N . GLY A 1 80 ? 7.375 -7.615 2.317 1.00 96.62 80 GLY A N 1
ATOM 643 C CA . GLY A 1 80 ? 6.238 -8.458 2.680 1.00 96.62 80 GLY A CA 1
ATOM 644 C C . GLY A 1 80 ? 5.472 -8.895 1.439 1.00 96.62 80 GLY A C 1
ATOM 645 O O . GLY A 1 80 ? 5.292 -8.094 0.527 1.00 96.62 80 GLY A O 1
ATOM 646 N N . ILE A 1 81 ? 5.008 -10.141 1.412 1.00 97.25 81 ILE A N 1
ATOM 647 C CA . ILE A 1 81 ? 4.103 -10.644 0.377 1.00 97.25 81 ILE A CA 1
ATOM 648 C C . ILE A 1 81 ? 2.672 -10.529 0.894 1.00 97.25 81 ILE A C 1
ATOM 650 O O . ILE A 1 81 ? 2.351 -11.015 1.982 1.00 97.25 81 ILE A O 1
ATOM 654 N N . PHE A 1 82 ? 1.817 -9.879 0.115 1.00 97.50 82 PHE A N 1
ATOM 655 C CA . PHE A 1 82 ? 0.416 -9.637 0.427 1.00 97.50 82 PHE A CA 1
ATOM 656 C C . PHE A 1 82 ? -0.479 -10.313 -0.604 1.00 97.50 82 PHE A C 1
ATOM 658 O O . PHE A 1 82 ? -0.231 -10.206 -1.799 1.00 97.50 82 PHE A O 1
ATOM 665 N N . GLU A 1 83 ? -1.540 -10.965 -0.140 1.00 97.25 83 GLU A N 1
ATOM 666 C CA . GLU A 1 83 ? -2.512 -11.669 -0.969 1.00 97.25 83 GLU A CA 1
ATOM 667 C C . GLU A 1 83 ? -3.919 -11.098 -0.772 1.00 97.25 83 GLU A C 1
ATOM 669 O O . GLU A 1 83 ? -4.348 -10.823 0.358 1.00 97.25 83 GLU A O 1
ATOM 674 N N . LYS A 1 84 ? -4.645 -10.948 -1.881 1.00 96.81 84 LYS A N 1
ATOM 675 C CA . LYS A 1 84 ? -6.075 -10.648 -1.903 1.00 96.81 84 LYS A CA 1
ATOM 676 C C . LYS A 1 84 ? -6.713 -11.270 -3.142 1.00 96.81 84 LYS A C 1
ATOM 678 O O . LYS A 1 84 ? -6.254 -11.031 -4.253 1.00 96.81 84 LYS A O 1
ATOM 683 N N . ASP A 1 85 ? -7.765 -12.062 -2.946 1.00 94.88 85 ASP A N 1
ATOM 684 C CA . ASP A 1 85 ? -8.526 -12.704 -4.028 1.00 94.88 85 ASP A CA 1
ATOM 685 C C . ASP A 1 85 ? -7.639 -13.495 -5.017 1.00 94.88 85 ASP A C 1
ATOM 687 O O . ASP A 1 85 ? -7.814 -13.424 -6.231 1.00 94.88 85 ASP A O 1
ATOM 691 N N . GLY A 1 86 ? -6.637 -14.214 -4.493 1.00 93.81 86 GLY A N 1
ATOM 692 C CA . GLY A 1 86 ? -5.667 -14.987 -5.281 1.00 93.81 86 GLY A CA 1
ATOM 693 C C . GLY A 1 86 ? -4.569 -14.157 -5.960 1.00 93.81 86 GLY A C 1
ATOM 694 O O . GLY A 1 86 ? -3.632 -14.730 -6.505 1.00 93.81 86 GLY A O 1
ATOM 695 N N . LYS A 1 87 ? -4.636 -12.821 -5.906 1.00 95.75 87 LYS A N 1
ATOM 696 C CA . LYS A 1 87 ? -3.595 -11.925 -6.423 1.00 95.75 87 LYS A CA 1
ATOM 697 C C . LYS A 1 87 ? -2.541 -11.686 -5.351 1.00 95.75 87 LYS A C 1
ATOM 699 O O . LYS A 1 87 ? -2.891 -11.354 -4.216 1.00 95.75 87 LYS A O 1
ATOM 704 N N . ARG A 1 88 ? -1.261 -11.809 -5.709 1.00 96.94 88 ARG A N 1
ATOM 705 C CA . ARG A 1 88 ? -0.134 -11.613 -4.789 1.00 96.94 88 ARG A CA 1
ATOM 706 C C . ARG A 1 88 ? 0.753 -10.454 -5.211 1.00 96.94 88 ARG A C 1
ATOM 708 O O . ARG A 1 88 ? 1.077 -10.311 -6.387 1.00 96.94 88 ARG A O 1
ATOM 715 N N . ILE A 1 89 ? 1.163 -9.653 -4.232 1.00 97.12 89 ILE A N 1
ATOM 716 C CA . ILE A 1 89 ? 2.092 -8.538 -4.412 1.00 97.12 89 ILE A CA 1
ATOM 717 C C . ILE A 1 89 ? 3.213 -8.606 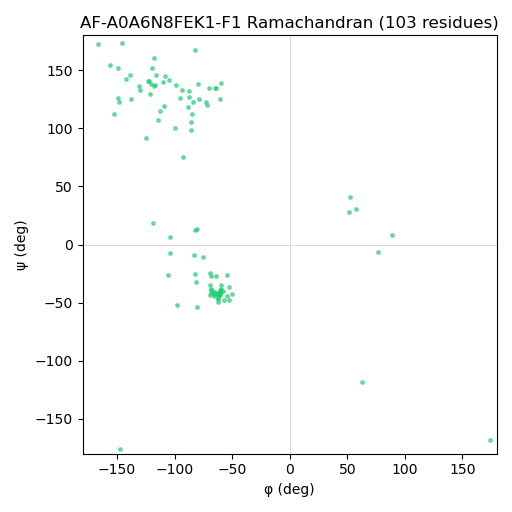-3.390 1.00 97.12 89 ILE A C 1
ATOM 719 O O . ILE A 1 89 ? 2.963 -8.744 -2.192 1.00 97.12 89 ILE A O 1
ATOM 723 N N . ALA A 1 90 ? 4.442 -8.435 -3.863 1.00 97.31 90 ALA A N 1
ATOM 724 C CA . ALA A 1 90 ? 5.577 -8.118 -3.020 1.00 97.31 90 ALA A CA 1
ATOM 725 C C . ALA A 1 90 ? 5.621 -6.604 -2.791 1.00 97.31 90 ALA A C 1
ATOM 727 O O . ALA A 1 90 ? 5.662 -5.830 -3.741 1.00 97.31 90 ALA A O 1
ATOM 728 N N . LEU A 1 91 ? 5.595 -6.187 -1.527 1.00 97.12 91 LEU A N 1
ATOM 729 C CA . LEU A 1 91 ? 5.755 -4.802 -1.098 1.00 97.12 91 LEU A CA 1
ATOM 730 C C . LEU A 1 91 ? 7.073 -4.673 -0.338 1.00 97.12 91 LEU A C 1
ATOM 732 O O . LEU A 1 91 ? 7.202 -5.208 0.767 1.00 97.12 91 LEU A O 1
ATOM 736 N N . THR A 1 92 ? 8.012 -3.910 -0.886 1.00 96.50 92 THR A N 1
ATOM 737 C CA . THR A 1 92 ? 9.310 -3.631 -0.259 1.00 96.50 92 THR A CA 1
ATOM 738 C C . THR A 1 92 ? 9.355 -2.185 0.190 1.00 96.50 92 THR A C 1
ATOM 740 O O . THR A 1 92 ? 9.236 -1.280 -0.621 1.00 96.50 92 THR A O 1
ATOM 743 N N . THR A 1 93 ? 9.520 -1.942 1.490 1.00 94.69 93 THR A N 1
ATOM 744 C CA . THR A 1 93 ? 9.518 -0.572 2.040 1.00 94.69 93 THR A CA 1
ATOM 745 C C . THR A 1 93 ? 10.921 -0.095 2.411 1.00 94.69 93 THR A C 1
ATOM 747 O O . THR A 1 93 ? 11.712 -0.852 2.973 1.00 94.69 93 THR A O 1
ATOM 750 N N . TYR A 1 94 ? 11.227 1.176 2.158 1.00 93.12 94 TYR A N 1
ATOM 751 C CA . TYR A 1 94 ? 12.503 1.814 2.502 1.00 93.12 94 TYR A CA 1
ATOM 752 C C . TYR A 1 94 ? 12.290 3.284 2.890 1.00 93.12 94 TYR A C 1
ATOM 754 O O . TYR A 1 94 ? 11.175 3.791 2.859 1.00 93.12 94 TYR A O 1
ATOM 762 N N . LYS A 1 95 ? 13.342 3.968 3.352 1.00 89.56 95 LYS A N 1
ATOM 763 C CA . LYS A 1 95 ? 13.227 5.257 4.062 1.00 89.56 95 LYS A CA 1
ATOM 764 C C . LYS A 1 95 ? 12.364 6.305 3.340 1.00 89.56 95 LYS A C 1
ATOM 766 O O . LYS A 1 95 ? 11.554 6.951 3.996 1.00 89.56 95 LYS A O 1
ATOM 771 N N . ASP A 1 96 ? 12.531 6.426 2.026 1.00 91.12 96 ASP A N 1
ATOM 772 C CA . ASP A 1 96 ? 11.934 7.493 1.214 1.00 91.12 96 ASP A CA 1
ATOM 773 C C . ASP A 1 96 ? 10.971 6.948 0.135 1.00 91.12 96 ASP A C 1
ATOM 775 O O . ASP A 1 96 ? 10.647 7.629 -0.843 1.00 91.12 96 ASP A O 1
ATOM 779 N N . GLY A 1 97 ? 10.502 5.704 0.294 1.00 93.75 97 GLY A N 1
ATOM 780 C CA . GLY A 1 97 ? 9.619 5.080 -0.684 1.00 93.75 97 GLY A CA 1
ATOM 781 C C . GLY A 1 97 ? 9.289 3.616 -0.427 1.00 93.75 97 GLY A C 1
ATOM 782 O O . GLY A 1 97 ? 9.526 3.058 0.650 1.00 93.75 97 GLY A O 1
ATOM 783 N N . PHE A 1 98 ? 8.688 3.007 -1.439 1.00 95.88 98 PHE A N 1
ATOM 784 C CA . PHE A 1 98 ? 8.417 1.582 -1.481 1.00 95.88 98 PHE A CA 1
ATOM 785 C C . PHE A 1 98 ? 8.276 1.100 -2.925 1.00 95.88 98 PHE A C 1
ATOM 787 O O . PHE A 1 98 ? 7.822 1.844 -3.792 1.00 95.88 98 PHE A O 1
ATOM 794 N N . ASP A 1 99 ? 8.555 -0.179 -3.132 1.00 96.19 99 ASP A N 1
ATOM 795 C CA . ASP A 1 99 ? 8.328 -0.872 -4.393 1.00 96.19 99 ASP A CA 1
ATOM 796 C C . ASP A 1 99 ? 7.157 -1.834 -4.252 1.00 96.19 99 ASP A C 1
ATOM 798 O O . ASP A 1 99 ? 6.974 -2.452 -3.196 1.00 96.19 99 ASP A O 1
ATOM 802 N N . ILE A 1 100 ? 6.384 -1.974 -5.324 1.00 96.75 100 ILE A N 1
ATOM 803 C CA . ILE A 1 100 ? 5.409 -3.048 -5.481 1.00 96.75 100 ILE A CA 1
ATOM 804 C C . ILE A 1 100 ? 5.709 -3.852 -6.742 1.00 96.75 100 ILE A C 1
ATOM 806 O O . ILE A 1 100 ? 6.044 -3.294 -7.789 1.00 96.75 100 ILE A O 1
ATOM 810 N N . SER A 1 101 ? 5.551 -5.166 -6.657 1.00 96.69 101 SER A N 1
ATOM 811 C CA . SER A 1 101 ? 5.601 -6.046 -7.822 1.00 96.69 101 SER A CA 1
ATOM 812 C C . SER A 1 101 ? 4.586 -7.174 -7.722 1.00 96.69 101 SER A C 1
ATOM 814 O O . SER A 1 101 ? 4.334 -7.705 -6.636 1.00 96.69 101 SER A O 1
ATOM 816 N N . ALA A 1 102 ? 3.986 -7.533 -8.855 1.00 95.19 102 ALA A N 1
ATOM 817 C CA . ALA A 1 102 ? 3.159 -8.723 -8.956 1.00 95.19 102 ALA A CA 1
ATOM 818 C C . ALA A 1 102 ? 4.020 -9.969 -8.729 1.00 95.19 102 ALA A C 1
ATOM 820 O O . ALA A 1 102 ? 5.115 -10.104 -9.277 1.00 95.19 102 ALA A O 1
ATOM 821 N N . VAL A 1 103 ? 3.513 -10.892 -7.917 1.00 91.94 103 VAL A N 1
ATOM 822 C CA . VAL A 1 103 ? 4.115 -12.215 -7.750 1.00 91.94 103 VAL A CA 1
ATOM 823 C C . VAL A 1 103 ? 3.307 -13.176 -8.608 1.00 91.94 103 VAL A C 1
ATOM 825 O O . VAL A 1 103 ? 2.213 -13.585 -8.221 1.00 91.94 103 VAL A O 1
ATOM 828 N N . ASN A 1 104 ? 3.839 -13.484 -9.786 1.00 79.12 104 ASN A N 1
ATOM 829 C CA . ASN A 1 104 ? 3.278 -14.483 -10.684 1.00 79.12 104 ASN A CA 1
ATOM 830 C C . ASN A 1 104 ? 3.891 -15.842 -10.302 1.00 79.12 104 ASN A C 1
ATOM 832 O O . ASN A 1 104 ? 5.116 -15.979 -10.319 1.00 79.12 104 ASN A O 1
ATOM 836 N N . GLU A 1 105 ? 3.055 -16.797 -9.888 1.00 59.91 105 GLU A N 1
ATOM 837 C CA . GLU A 1 105 ? 3.448 -18.209 -9.723 1.00 59.91 105 GLU A CA 1
ATOM 838 C C . GLU A 1 105 ? 3.451 -18.947 -11.065 1.00 59.91 105 GLU A C 1
ATOM 840 O O . GLU A 1 105 ? 2.553 -18.670 -11.896 1.00 59.91 105 GLU A O 1
#

Foldseek 3Di:
DVVVVVVVVVVVVVVVVVCVLLVQWFFDQAVRQTDGPPWDFPDDPDSFKTKTFAQDDVVSVVVSSVVVPWDFDDDDPQWTWTDDPNWIWIWGDDNGTIMIGTDDD

Secondary structure (DSSP, 8-state):
-HHHHHHHHHHHHHHHHHHHHHTTEEE-TTTT-EEETT-EEEEEEETTEEEEE--S-HHHHHHHHHHTT-EEEEEETTEEEEEETTEEEEEEEETTEEEEEE---

Mean predicted aligned error: 5.99 Å